Protein AF-A0A7W6NX65-F1 (afdb_monomer_lite)

Sequence (124 aa):
MLPHKFAVTGAIFICTLLFSGILFGHHIYLDDALGVHRTLREACTALWAVLIPLWFTFETQSYAPDASEPQALRSFIGNQKAGQLVTVGLGLVVAALLGFNPNSDSSKLGENGATSIINTSPAR

Organism: NCBI:txid1268553

Radius of gyration: 22.85 Å; chains: 1; bounding box: 43×69×51 Å

Foldseek 3Di:
DVVVVVLVVVVVVLLVVLVCQLVPFPPAACCVPPVDRDTSNVVSLVCLVPVLVVSLVCCCVPPQDDPVCVVSNVVVVVVSVVSVVVSVVVNVVSCVVVVVDVPPPVVVVVPVPPPPPPDDDDDD

Structure (mmCIF, N/CA/C/O backbone):
data_AF-A0A7W6NX65-F1
#
_entry.id   AF-A0A7W6NX65-F1
#
loop_
_atom_site.group_PDB
_atom_site.id
_atom_site.type_symbol
_atom_site.label_atom_id
_atom_site.label_alt_id
_atom_site.label_comp_id
_atom_site.label_asym_id
_atom_site.label_entity_id
_atom_site.label_seq_id
_atom_site.pdbx_PDB_ins_code
_atom_site.Cartn_x
_atom_site.Cartn_y
_atom_site.Cartn_z
_atom_site.occupancy
_atom_site.B_iso_or_equiv
_atom_site.auth_seq_id
_atom_site.auth_comp_id
_atom_site.auth_asym_id
_atom_site.auth_atom_id
_atom_site.pdbx_PDB_model_num
ATOM 1 N N . MET A 1 1 ? -17.234 -9.903 10.394 1.00 58.16 1 MET A N 1
ATOM 2 C CA . MET A 1 1 ? -15.770 -10.114 10.546 1.00 58.16 1 MET A CA 1
ATOM 3 C C . MET A 1 1 ? -15.106 -10.893 9.403 1.00 58.16 1 MET A C 1
ATOM 5 O O . MET A 1 1 ? -13.995 -10.529 9.044 1.00 58.16 1 MET A O 1
ATOM 9 N N . LEU A 1 2 ? -15.728 -11.926 8.813 1.00 59.69 2 LEU A N 1
ATOM 10 C CA . LEU A 1 2 ? -15.157 -12.674 7.673 1.00 59.69 2 LEU A CA 1
ATOM 11 C C . LEU A 1 2 ? -14.761 -11.813 6.441 1.00 59.69 2 LEU A C 1
ATOM 13 O O . LEU A 1 2 ? -13.646 -11.991 5.956 1.00 59.69 2 LEU A O 1
ATOM 17 N N . PRO A 1 3 ? -15.590 -10.859 5.954 1.00 77.12 3 PRO A N 1
ATOM 18 C CA . PRO A 1 3 ? -15.274 -10.117 4.726 1.00 77.12 3 PRO A CA 1
ATOM 19 C C . PRO A 1 3 ? -14.074 -9.175 4.880 1.00 77.12 3 PRO A C 1
ATOM 21 O O . PRO A 1 3 ? -13.285 -9.036 3.954 1.00 77.12 3 PRO A O 1
ATOM 24 N N . HIS A 1 4 ? -13.883 -8.595 6.068 1.00 79.50 4 HIS A N 1
ATOM 25 C CA . HIS A 1 4 ? -12.733 -7.738 6.354 1.00 79.50 4 HIS A CA 1
ATOM 26 C C . HIS A 1 4 ? -11.417 -8.530 6.320 1.00 79.50 4 HIS A C 1
ATOM 28 O O . HIS A 1 4 ? -10.447 -8.083 5.720 1.00 79.50 4 HIS A O 1
ATOM 34 N N . LYS A 1 5 ? -11.396 -9.751 6.878 1.00 78.75 5 LYS A N 1
ATOM 35 C CA . LYS A 1 5 ? -10.203 -10.613 6.840 1.00 78.75 5 LYS A CA 1
ATOM 36 C C . LYS A 1 5 ? -9.791 -10.952 5.407 1.00 78.75 5 LYS A C 1
ATOM 38 O O . LYS A 1 5 ? -8.620 -10.817 5.082 1.00 78.75 5 LYS A O 1
ATOM 43 N N . PHE A 1 6 ? -10.741 -11.328 4.547 1.00 85.62 6 PHE A N 1
ATOM 44 C CA . PHE A 1 6 ? -10.446 -11.596 3.134 1.00 85.62 6 PHE A CA 1
ATOM 45 C C . PHE A 1 6 ? -9.949 -10.355 2.394 1.00 85.62 6 PHE A C 1
ATOM 47 O O . PHE A 1 6 ? -9.001 -10.455 1.619 1.00 85.62 6 PHE A O 1
ATOM 54 N N . ALA A 1 7 ? -10.546 -9.191 2.661 1.00 84.00 7 ALA A N 1
ATOM 55 C CA . ALA A 1 7 ? -10.125 -7.936 2.053 1.00 84.00 7 ALA A CA 1
ATOM 56 C C . ALA A 1 7 ? -8.687 -7.567 2.467 1.00 84.00 7 ALA A C 1
ATOM 58 O O . ALA A 1 7 ? -7.863 -7.260 1.609 1.00 84.00 7 ALA A O 1
ATOM 59 N N . VAL A 1 8 ? -8.349 -7.706 3.755 1.00 84.12 8 VAL A N 1
ATOM 60 C CA . VAL A 1 8 ? -6.984 -7.498 4.269 1.00 84.12 8 VAL A CA 1
ATOM 61 C C . VAL A 1 8 ? -6.001 -8.505 3.665 1.00 84.12 8 VAL A C 1
ATOM 63 O O . VAL A 1 8 ? -4.928 -8.115 3.214 1.00 84.12 8 VAL A O 1
ATOM 66 N N . THR A 1 9 ? -6.353 -9.793 3.592 1.00 86.38 9 THR A N 1
ATOM 67 C CA . THR A 1 9 ? -5.494 -10.810 2.959 1.00 86.38 9 THR A CA 1
ATOM 68 C C . THR A 1 9 ? -5.251 -10.507 1.479 1.00 86.38 9 THR A C 1
ATOM 70 O O . THR A 1 9 ? -4.115 -10.608 1.016 1.00 86.38 9 THR A O 1
ATOM 73 N N . GLY A 1 10 ? -6.285 -10.087 0.747 1.00 87.06 10 GLY A N 1
ATOM 74 C CA . GLY A 1 10 ? -6.158 -9.655 -0.644 1.00 87.06 10 GLY A CA 1
ATOM 75 C C . GLY A 1 10 ? -5.249 -8.434 -0.793 1.00 87.06 10 GLY A C 1
ATOM 76 O O . GLY A 1 10 ? -4.366 -8.431 -1.649 1.00 87.06 10 GLY A O 1
ATOM 77 N N . ALA A 1 11 ? -5.397 -7.436 0.082 1.00 85.38 11 ALA A N 1
ATOM 78 C CA . ALA A 1 11 ? -4.543 -6.250 0.095 1.00 85.38 11 ALA A CA 1
ATOM 79 C C . ALA A 1 11 ? -3.069 -6.604 0.357 1.00 85.38 11 ALA A C 1
ATOM 81 O O . ALA A 1 11 ? -2.187 -6.105 -0.344 1.00 85.38 11 ALA A O 1
ATOM 82 N N . ILE A 1 12 ? -2.796 -7.514 1.299 1.00 86.50 12 ILE A N 1
ATOM 83 C CA . ILE A 1 12 ? -1.440 -8.016 1.574 1.00 86.50 12 ILE A CA 1
ATOM 84 C C . ILE A 1 12 ? -0.864 -8.714 0.336 1.00 86.50 12 ILE A C 1
ATOM 86 O O . ILE A 1 12 ? 0.265 -8.422 -0.054 1.00 86.50 12 ILE A O 1
ATOM 90 N N . PHE A 1 13 ? -1.641 -9.585 -0.313 1.00 90.44 13 PHE A N 1
ATOM 91 C CA . PHE A 1 13 ? -1.204 -10.301 -1.513 1.00 90.44 13 PHE A CA 1
ATOM 92 C C . PHE A 1 13 ? -0.861 -9.342 -2.667 1.00 90.44 13 PHE A C 1
ATOM 94 O O . PHE A 1 13 ? 0.211 -9.443 -3.271 1.00 90.44 13 PHE A O 1
ATOM 101 N N . ILE A 1 14 ? -1.716 -8.348 -2.924 1.00 89.69 14 ILE A N 1
ATOM 102 C CA . ILE A 1 14 ? -1.457 -7.307 -3.930 1.00 89.69 14 ILE A CA 1
ATOM 103 C C . ILE A 1 14 ? -0.199 -6.511 -3.565 1.00 89.69 14 ILE A C 1
ATOM 105 O O . ILE A 1 14 ? 0.652 -6.290 -4.426 1.00 89.69 14 ILE A O 1
ATOM 109 N N . CYS A 1 15 ? -0.027 -6.136 -2.293 1.00 86.50 15 CYS A N 1
ATOM 110 C CA . CYS A 1 15 ? 1.178 -5.444 -1.840 1.00 86.50 15 CYS A CA 1
ATOM 111 C C . CYS A 1 15 ? 2.441 -6.270 -2.101 1.00 86.50 15 CYS A C 1
ATOM 113 O O . CYS A 1 15 ? 3.414 -5.731 -2.619 1.00 86.50 15 CYS A O 1
ATOM 115 N N . THR A 1 16 ? 2.435 -7.574 -1.813 1.00 87.81 16 THR A N 1
ATOM 116 C CA . THR A 1 16 ? 3.597 -8.440 -2.077 1.00 87.81 16 THR A CA 1
ATOM 117 C C . THR A 1 16 ? 3.918 -8.578 -3.564 1.00 87.81 16 THR A C 1
ATOM 119 O O . THR A 1 16 ? 5.095 -8.601 -3.933 1.00 87.81 16 THR A O 1
ATOM 122 N N . LEU A 1 17 ? 2.900 -8.611 -4.431 1.00 90.19 17 LEU A N 1
ATOM 123 C CA . LEU A 1 17 ? 3.099 -8.615 -5.881 1.00 90.19 17 LEU A CA 1
ATOM 124 C C . LEU A 1 17 ? 3.713 -7.296 -6.359 1.00 90.19 17 LEU A C 1
ATOM 126 O O . LEU A 1 17 ? 4.693 -7.313 -7.103 1.00 90.19 17 LEU A O 1
ATOM 130 N N . LEU A 1 18 ? 3.194 -6.161 -5.879 1.00 88.56 18 LEU A N 1
ATOM 131 C CA . LEU A 1 18 ? 3.750 -4.842 -6.189 1.00 88.56 18 LEU A CA 1
ATOM 132 C C . LEU A 1 18 ? 5.202 -4.731 -5.718 1.00 88.56 18 LEU A C 1
ATOM 134 O O . LEU A 1 18 ? 6.056 -4.313 -6.494 1.00 88.56 18 LEU A O 1
ATOM 138 N N . PHE A 1 19 ? 5.513 -5.176 -4.497 1.00 86.19 19 PHE A N 1
ATOM 139 C CA . PHE A 1 19 ? 6.883 -5.182 -3.977 1.00 86.19 19 PHE A CA 1
ATOM 140 C C . PHE A 1 19 ? 7.826 -6.040 -4.813 1.00 86.19 19 PHE A C 1
ATOM 142 O O . PHE A 1 19 ? 8.944 -5.620 -5.106 1.00 86.19 19 PHE A O 1
ATOM 149 N N . SER A 1 20 ? 7.368 -7.211 -5.247 1.00 87.19 20 SER A N 1
ATOM 150 C CA . SER A 1 20 ? 8.149 -8.077 -6.130 1.00 87.19 20 SER A CA 1
ATOM 151 C C . SER A 1 20 ? 8.431 -7.388 -7.470 1.00 87.19 20 SER A C 1
ATOM 153 O O . SER A 1 20 ? 9.567 -7.402 -7.943 1.00 87.19 20 SER A O 1
ATOM 155 N N . GLY A 1 21 ? 7.433 -6.710 -8.049 1.00 86.00 21 GLY A N 1
ATOM 156 C CA . GLY A 1 21 ? 7.597 -5.905 -9.261 1.00 86.00 21 GLY A CA 1
ATOM 157 C C . GLY A 1 21 ? 8.551 -4.720 -9.080 1.00 86.00 21 GLY A C 1
ATOM 158 O O . GLY A 1 21 ? 9.372 -4.459 -9.955 1.00 86.00 21 GLY A O 1
ATOM 159 N N . ILE A 1 22 ? 8.525 -4.048 -7.925 1.00 86.25 22 ILE A N 1
ATOM 160 C CA . ILE A 1 22 ? 9.470 -2.970 -7.596 1.00 86.25 22 ILE A CA 1
ATOM 161 C C . ILE A 1 22 ? 10.900 -3.518 -7.508 1.00 86.25 22 ILE A C 1
ATOM 163 O O . ILE A 1 22 ? 11.811 -2.962 -8.120 1.00 86.25 22 ILE A O 1
ATOM 167 N N . LEU A 1 23 ? 11.118 -4.619 -6.787 1.00 85.44 23 LEU A N 1
ATOM 168 C CA . LEU A 1 23 ? 12.459 -5.168 -6.581 1.00 85.44 23 LEU A CA 1
ATOM 169 C C . LEU A 1 23 ? 13.043 -5.747 -7.876 1.00 85.44 23 LEU A C 1
ATOM 171 O O . LEU A 1 23 ? 14.148 -5.373 -8.274 1.00 85.44 23 LEU A O 1
ATOM 175 N N . PHE A 1 24 ? 12.289 -6.594 -8.578 1.00 86.75 24 PHE A N 1
ATOM 176 C CA . PHE A 1 24 ? 12.807 -7.375 -9.705 1.00 86.75 24 PHE A CA 1
ATOM 177 C C . PHE A 1 24 ? 12.478 -6.783 -11.086 1.00 86.75 24 PHE A C 1
ATOM 179 O O . PHE A 1 24 ? 13.202 -7.044 -12.043 1.00 86.75 24 PHE A O 1
ATOM 186 N N . GLY A 1 25 ? 11.472 -5.915 -11.215 1.00 83.31 25 GLY A N 1
ATOM 187 C CA . GLY A 1 25 ? 10.934 -5.436 -12.501 1.00 83.31 25 GLY A CA 1
ATOM 188 C C . GLY A 1 25 ? 11.740 -4.363 -13.244 1.00 83.31 25 GLY A C 1
ATOM 189 O O . GLY A 1 25 ? 11.182 -3.677 -14.093 1.00 83.31 25 GLY A O 1
ATOM 190 N N . HIS A 1 26 ? 13.026 -4.181 -12.940 1.00 81.88 26 HIS A N 1
ATOM 191 C CA . HIS A 1 26 ? 13.881 -3.164 -13.575 1.00 81.88 26 HIS A CA 1
ATOM 192 C C . HIS A 1 26 ? 14.323 -3.500 -15.002 1.00 81.88 26 HIS A C 1
ATOM 194 O O . HIS A 1 26 ? 14.644 -2.595 -15.763 1.00 81.88 26 HIS A O 1
ATOM 200 N N . HIS A 1 27 ? 14.322 -4.782 -15.366 1.00 81.62 27 HIS A N 1
ATOM 201 C CA . HIS A 1 27 ? 14.666 -5.246 -16.714 1.00 81.62 27 HIS A CA 1
ATOM 202 C C . HIS A 1 27 ? 13.441 -5.593 -17.567 1.00 81.62 27 HIS A C 1
ATOM 204 O O . HIS A 1 27 ? 13.588 -5.997 -18.716 1.00 81.62 27 HIS A O 1
ATOM 210 N N . ILE A 1 28 ? 12.234 -5.459 -17.010 1.00 83.19 28 ILE A N 1
ATOM 211 C CA . ILE A 1 28 ? 10.987 -5.776 -17.704 1.00 83.19 28 ILE A CA 1
ATOM 212 C C . ILE A 1 28 ? 10.381 -4.461 -18.176 1.00 83.19 28 ILE A C 1
ATOM 214 O O . ILE A 1 28 ? 9.898 -3.672 -17.363 1.00 83.19 28 ILE A O 1
ATOM 218 N N . TYR A 1 29 ? 10.417 -4.227 -19.482 1.00 82.06 29 TYR A N 1
ATOM 219 C CA . TYR A 1 29 ? 9.759 -3.086 -20.107 1.00 82.06 29 TYR A CA 1
ATOM 220 C C . TYR A 1 29 ? 8.304 -3.436 -20.405 1.00 82.06 29 TYR A C 1
ATOM 222 O O . TYR A 1 29 ? 8.001 -4.533 -20.866 1.00 82.06 29 TYR A O 1
ATOM 230 N N . LEU A 1 30 ? 7.397 -2.500 -20.132 1.00 79.75 30 LEU A N 1
ATOM 231 C CA . LEU A 1 30 ? 5.970 -2.646 -20.443 1.00 79.75 30 LEU A CA 1
ATOM 232 C C . LEU A 1 30 ? 5.631 -2.205 -21.872 1.00 79.75 30 LEU A C 1
ATOM 234 O O . LEU A 1 30 ? 4.460 -2.098 -22.231 1.00 79.75 30 LEU A O 1
ATOM 238 N N . ASP A 1 31 ? 6.656 -1.952 -22.676 1.00 76.56 31 ASP A N 1
ATOM 239 C CA . ASP A 1 31 ? 6.535 -1.342 -23.988 1.00 76.56 31 ASP A CA 1
ATOM 240 C C . ASP A 1 31 ? 5.790 -2.246 -24.973 1.00 76.56 31 ASP A C 1
ATOM 242 O O . ASP A 1 31 ? 4.788 -1.843 -25.558 1.00 76.56 31 ASP A O 1
ATOM 246 N N . ASP A 1 32 ? 6.177 -3.521 -25.029 1.00 65.19 32 ASP A N 1
ATOM 247 C CA . ASP A 1 32 ? 5.563 -4.511 -25.919 1.00 65.19 32 ASP A CA 1
ATOM 248 C C . ASP A 1 32 ? 4.109 -4.846 -25.544 1.00 65.19 32 ASP A C 1
ATOM 250 O O . ASP A 1 32 ? 3.329 -5.288 -26.386 1.00 65.19 32 ASP A O 1
ATOM 254 N N . ALA A 1 33 ? 3.727 -4.653 -24.277 1.00 70.81 33 ALA A N 1
ATOM 255 C CA . ALA A 1 33 ? 2.409 -5.036 -23.768 1.00 70.81 33 ALA A CA 1
ATOM 256 C C . ALA A 1 33 ? 1.410 -3.870 -23.718 1.00 70.81 33 ALA A C 1
ATOM 258 O O . ALA A 1 33 ? 0.210 -4.083 -23.885 1.00 70.81 33 ALA A O 1
ATOM 259 N N . L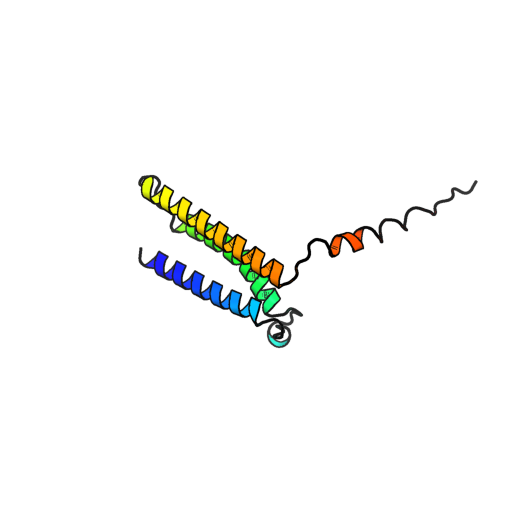EU A 1 34 ? 1.883 -2.653 -23.435 1.00 68.62 34 LEU A N 1
ATOM 260 C CA . LEU A 1 34 ? 1.036 -1.493 -23.138 1.00 68.62 34 LEU A CA 1
ATOM 261 C C . LEU A 1 34 ? 1.434 -0.233 -23.925 1.00 68.62 34 LEU A C 1
ATOM 263 O O . LEU A 1 34 ? 0.755 0.784 -23.796 1.00 68.62 34 LEU A O 1
ATOM 267 N N . GLY A 1 35 ? 2.509 -0.274 -24.723 1.00 71.38 35 GLY A N 1
ATOM 268 C CA . GLY A 1 35 ? 3.003 0.872 -25.498 1.00 71.38 35 GLY A CA 1
ATOM 269 C C . GLY A 1 35 ? 3.549 2.014 -24.636 1.00 71.38 35 GLY A C 1
ATOM 270 O O . GLY A 1 35 ? 3.601 3.162 -25.077 1.00 71.38 35 GLY A O 1
ATOM 271 N N . VAL A 1 36 ? 3.894 1.727 -23.378 1.00 71.44 36 VAL A N 1
ATOM 272 C CA . VAL A 1 36 ? 4.430 2.705 -22.432 1.00 71.44 36 VAL A CA 1
ATOM 273 C C . VAL A 1 36 ? 5.911 2.407 -22.221 1.00 71.44 36 VAL A C 1
ATOM 275 O O . VAL A 1 36 ? 6.253 1.370 -21.654 1.00 71.44 36 VAL A O 1
ATOM 278 N N . HIS A 1 37 ? 6.781 3.355 -22.590 1.00 77.12 37 HIS A N 1
ATOM 279 C CA . HIS A 1 37 ? 8.222 3.350 -22.289 1.00 77.12 37 HIS A CA 1
ATOM 280 C C . HIS A 1 37 ? 8.488 3.532 -20.781 1.00 77.12 37 HIS A C 1
ATOM 282 O O . HIS A 1 37 ? 9.027 4.544 -20.328 1.00 77.12 37 HIS A O 1
ATOM 288 N N . ARG A 1 38 ? 8.057 2.563 -19.975 1.00 77.88 38 ARG A N 1
ATOM 289 C CA . ARG A 1 38 ? 8.298 2.479 -18.534 1.00 77.88 38 ARG A CA 1
ATOM 290 C C . ARG A 1 38 ? 8.595 1.039 -18.149 1.00 77.88 38 ARG A C 1
ATOM 292 O O . ARG A 1 38 ? 8.100 0.085 -18.753 1.00 77.88 38 ARG A O 1
ATOM 299 N N . THR A 1 39 ? 9.410 0.888 -17.120 1.00 85.94 39 THR A N 1
ATOM 300 C CA . THR A 1 39 ? 9.707 -0.415 -16.525 1.00 85.94 39 THR A CA 1
ATOM 301 C C . THR A 1 39 ? 8.549 -0.880 -15.642 1.00 85.94 39 THR A C 1
ATOM 303 O O . THR A 1 39 ? 7.820 -0.070 -15.058 1.00 85.94 39 THR A O 1
ATOM 306 N N . LEU A 1 40 ? 8.400 -2.195 -15.481 1.00 85.81 40 LEU A N 1
ATOM 307 C CA . LEU A 1 40 ? 7.457 -2.785 -14.530 1.00 85.81 40 LEU A CA 1
ATOM 308 C C . LEU A 1 40 ? 7.697 -2.240 -13.113 1.00 85.81 40 LEU A C 1
ATOM 310 O O . LEU A 1 40 ? 6.742 -1.974 -12.388 1.00 85.81 40 LEU A O 1
ATOM 314 N N . ARG 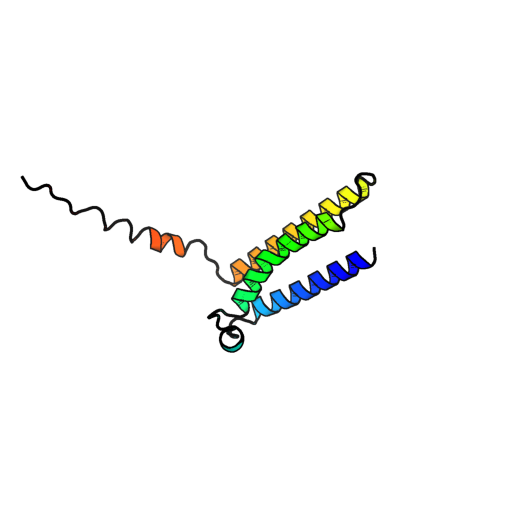A 1 41 ? 8.962 -1.991 -12.747 1.00 86.62 41 ARG A N 1
ATOM 315 C CA . ARG A 1 41 ? 9.333 -1.332 -11.487 1.00 86.62 41 ARG A CA 1
ATOM 316 C C . ARG A 1 41 ? 8.659 0.031 -11.324 1.00 86.62 41 ARG A C 1
ATOM 318 O O . ARG A 1 41 ? 8.082 0.290 -10.268 1.00 86.62 41 ARG A O 1
ATOM 325 N N . GLU A 1 42 ? 8.741 0.907 -12.323 1.00 83.12 42 GLU A N 1
ATOM 326 C CA . GLU A 1 42 ? 8.144 2.250 -12.253 1.00 83.12 42 GLU A CA 1
ATOM 327 C C . GLU A 1 42 ? 6.620 2.173 -12.135 1.00 83.12 42 GLU A C 1
ATOM 329 O O . GLU A 1 42 ? 6.036 2.853 -11.290 1.00 83.12 42 GLU A O 1
ATOM 334 N N . ALA A 1 43 ? 5.983 1.293 -12.913 1.00 87.19 43 ALA A N 1
ATOM 335 C CA . ALA A 1 43 ? 4.540 1.080 -12.847 1.00 87.19 43 ALA A CA 1
ATOM 336 C C . ALA A 1 43 ? 4.099 0.547 -11.474 1.00 87.19 43 ALA A C 1
ATOM 338 O O . ALA A 1 43 ? 3.166 1.081 -10.876 1.00 87.19 43 ALA A O 1
ATOM 339 N N . CYS A 1 44 ? 4.794 -0.459 -10.931 1.00 89.25 44 CYS A N 1
ATOM 340 C CA . CYS A 1 44 ? 4.497 -1.000 -9.605 1.00 89.25 44 CYS A CA 1
ATOM 341 C C . CYS A 1 44 ? 4.747 0.023 -8.490 1.00 89.25 44 CYS A C 1
ATOM 343 O O . CYS A 1 44 ? 3.958 0.086 -7.551 1.00 89.25 44 CYS A O 1
ATOM 345 N N . THR A 1 45 ? 5.789 0.853 -8.604 1.00 85.69 45 THR A N 1
ATOM 346 C CA . THR A 1 45 ? 6.069 1.932 -7.640 1.00 85.69 45 THR A CA 1
ATOM 347 C C . THR A 1 45 ? 4.954 2.977 -7.651 1.00 85.69 45 THR A C 1
ATOM 349 O O . THR A 1 45 ? 4.452 3.357 -6.594 1.00 85.69 45 THR A O 1
ATOM 352 N N . ALA A 1 46 ? 4.517 3.404 -8.840 1.00 85.94 46 ALA A N 1
ATOM 353 C CA . ALA A 1 46 ? 3.427 4.364 -8.993 1.00 85.94 46 ALA A CA 1
ATOM 354 C C . ALA A 1 46 ? 2.094 3.804 -8.472 1.00 85.94 46 ALA A C 1
ATOM 356 O O . ALA A 1 46 ? 1.395 4.472 -7.711 1.00 85.94 46 ALA A O 1
ATOM 357 N N . LEU A 1 47 ? 1.766 2.555 -8.822 1.00 89.62 47 LEU A N 1
ATOM 358 C CA . LEU A 1 47 ? 0.571 1.878 -8.319 1.00 89.62 47 LEU A CA 1
ATOM 359 C C . LEU A 1 47 ? 0.605 1.740 -6.800 1.00 89.62 47 LEU A C 1
ATOM 361 O O . LEU A 1 47 ? -0.396 2.012 -6.146 1.00 89.62 47 LEU A O 1
ATOM 365 N N . TRP A 1 48 ? 1.748 1.369 -6.225 1.00 88.06 48 TRP A N 1
ATOM 366 C CA . TRP A 1 48 ? 1.904 1.271 -4.778 1.00 88.06 48 TRP A CA 1
ATOM 367 C C . TRP A 1 48 ? 1.669 2.619 -4.083 1.00 88.06 48 TRP A C 1
ATOM 369 O O . TRP A 1 48 ? 0.915 2.682 -3.112 1.00 88.06 48 TRP A O 1
ATOM 379 N N . ALA A 1 49 ? 2.221 3.710 -4.624 1.00 84.56 49 ALA A N 1
ATOM 380 C CA . ALA A 1 49 ? 2.051 5.054 -4.070 1.00 84.56 49 ALA A CA 1
ATOM 381 C C . ALA A 1 49 ? 0.586 5.537 -4.060 1.00 84.56 49 ALA A C 1
ATOM 383 O O . ALA A 1 49 ? 0.214 6.330 -3.197 1.00 84.56 49 ALA A O 1
ATOM 384 N N . VAL A 1 50 ? -0.251 5.052 -4.984 1.00 88.12 50 VAL A N 1
ATOM 385 C CA . VAL A 1 50 ? -1.678 5.413 -5.072 1.00 88.12 50 VAL A CA 1
ATOM 386 C C . VAL A 1 50 ? -2.567 4.443 -4.290 1.00 88.12 50 VAL A C 1
ATOM 388 O O . VA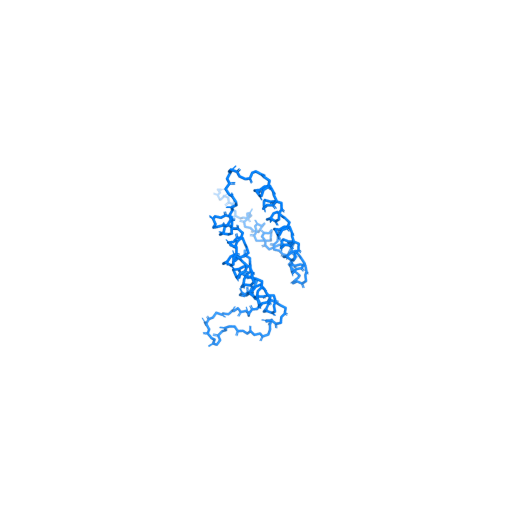L A 1 50 ? -3.463 4.868 -3.559 1.00 88.12 50 VAL A O 1
ATOM 391 N N . LEU A 1 51 ? -2.333 3.136 -4.426 1.00 88.44 51 LEU A N 1
ATOM 392 C CA . LEU A 1 51 ? -3.199 2.100 -3.862 1.00 88.44 51 LEU A CA 1
ATOM 393 C C . LEU A 1 51 ? -3.110 2.026 -2.338 1.00 88.44 51 LEU A C 1
ATOM 395 O O . LEU A 1 51 ? -4.118 1.744 -1.694 1.00 88.44 51 LEU A O 1
ATOM 399 N N . ILE A 1 52 ? -1.945 2.305 -1.751 1.00 87.81 52 ILE A N 1
ATOM 400 C CA . ILE A 1 52 ? -1.773 2.274 -0.296 1.00 87.81 52 ILE A CA 1
ATOM 401 C C . ILE A 1 52 ? -2.651 3.330 0.408 1.00 87.81 52 ILE A C 1
ATOM 403 O O . ILE A 1 52 ? -3.453 2.944 1.263 1.00 87.81 52 ILE A O 1
ATOM 407 N N . PRO A 1 53 ? -2.581 4.639 0.078 1.00 85.81 53 PRO A N 1
ATOM 408 C CA . PRO A 1 53 ? -3.477 5.633 0.677 1.00 85.81 53 PRO A CA 1
ATOM 409 C C . PRO A 1 53 ? -4.959 5.348 0.407 1.00 85.81 53 PRO A C 1
ATOM 411 O O . PRO A 1 53 ? -5.806 5.537 1.288 1.00 85.81 53 PRO A O 1
ATOM 414 N N . LEU A 1 54 ? -5.274 4.866 -0.802 1.00 88.69 54 LEU A N 1
ATOM 415 C CA . LEU A 1 54 ? -6.637 4.505 -1.188 1.00 88.69 54 LEU A CA 1
ATOM 416 C C . LEU A 1 54 ? -7.185 3.381 -0.299 1.00 88.69 54 LEU A C 1
ATOM 418 O O . LEU A 1 54 ? -8.317 3.474 0.173 1.00 88.69 54 LEU A O 1
ATOM 422 N N . TRP A 1 55 ? -6.374 2.356 -0.021 1.00 89.88 55 TRP A N 1
ATOM 423 C CA . TRP A 1 55 ? -6.750 1.243 0.847 1.00 89.88 55 TRP A CA 1
ATOM 424 C C . TRP A 1 55 ? -7.104 1.714 2.260 1.00 89.88 55 TRP A C 1
ATOM 426 O O . TRP A 1 55 ? -8.178 1.378 2.753 1.00 89.88 55 TRP A O 1
ATOM 436 N N . PHE A 1 56 ? -6.266 2.545 2.890 1.00 88.19 56 PHE A N 1
ATOM 437 C CA . PHE A 1 56 ? -6.557 3.066 4.233 1.00 88.19 56 PHE A CA 1
ATOM 438 C C . PHE A 1 56 ? -7.843 3.901 4.275 1.00 88.19 56 PHE A C 1
ATOM 440 O O . PHE A 1 56 ? -8.610 3.816 5.241 1.00 88.19 56 PHE A O 1
ATOM 447 N N . THR A 1 57 ? -8.100 4.672 3.215 1.00 88.44 57 THR A N 1
ATOM 448 C CA . THR A 1 57 ? -9.331 5.461 3.067 1.00 88.44 57 THR A CA 1
ATOM 449 C C . THR A 1 57 ? -10.553 4.549 2.961 1.00 88.44 57 THR A C 1
ATOM 451 O O . THR A 1 57 ? -11.512 4.705 3.717 1.00 88.44 57 THR A O 1
ATOM 454 N N . PHE A 1 58 ? -10.496 3.556 2.070 1.00 89.19 58 PHE A N 1
ATOM 455 C CA . PHE A 1 58 ? -11.565 2.579 1.875 1.00 89.19 58 PHE A CA 1
ATOM 456 C C . PHE A 1 58 ? -11.841 1.762 3.142 1.00 89.19 58 PHE A C 1
ATOM 458 O O . PHE A 1 58 ? -12.998 1.558 3.514 1.00 89.19 58 PHE A O 1
ATOM 465 N N . GLU A 1 59 ? -10.784 1.323 3.826 1.00 87.88 59 GLU A N 1
ATOM 466 C CA . GLU A 1 59 ? -10.884 0.541 5.053 1.00 87.88 59 GLU A CA 1
ATOM 467 C C . GLU A 1 59 ? -11.577 1.335 6.166 1.00 87.88 59 GLU A C 1
ATOM 469 O O . GLU A 1 59 ? -12.459 0.803 6.839 1.00 87.88 59 GLU A O 1
ATOM 474 N N . THR A 1 60 ? -11.247 2.622 6.305 1.00 87.69 60 THR A N 1
ATOM 475 C CA . THR A 1 60 ? -11.902 3.514 7.272 1.00 87.69 60 THR A CA 1
ATOM 476 C C . THR A 1 60 ? -13.386 3.686 6.959 1.00 87.69 60 THR A C 1
ATOM 478 O O . THR A 1 60 ? -14.212 3.635 7.860 1.00 87.69 60 THR A O 1
ATOM 481 N N . GLN A 1 61 ? -13.752 3.862 5.689 1.00 87.44 61 GLN A N 1
ATOM 482 C CA . GLN A 1 61 ? -15.155 4.062 5.311 1.00 87.44 61 GLN A CA 1
ATOM 483 C C . GLN A 1 61 ? -16.000 2.791 5.436 1.00 87.44 61 GLN A C 1
ATOM 485 O O . GLN A 1 61 ? -17.180 2.871 5.765 1.00 87.44 61 GLN A O 1
ATOM 490 N N . SER A 1 62 ? -15.408 1.626 5.167 1.00 87.25 62 SER A N 1
ATOM 491 C CA . SER A 1 62 ? -16.157 0.370 5.037 1.00 87.25 62 SER A CA 1
ATOM 492 C C . SER A 1 62 ? -16.149 -0.487 6.301 1.00 87.25 62 SER A C 1
ATOM 494 O O . SER A 1 62 ? -17.041 -1.314 6.482 1.00 87.25 62 SER A O 1
ATOM 496 N N . TYR A 1 63 ? -15.128 -0.339 7.151 1.00 86.44 63 TYR A N 1
ATOM 497 C CA . TYR A 1 63 ? -14.893 -1.239 8.283 1.00 86.44 63 TYR A CA 1
ATOM 498 C C . TYR A 1 63 ? -14.643 -0.525 9.615 1.00 86.44 63 TYR A C 1
ATOM 500 O O . TYR A 1 63 ? -14.353 -1.208 10.600 1.00 86.44 63 TYR A O 1
ATOM 508 N N . ALA A 1 64 ? -14.755 0.808 9.681 1.00 86.38 64 ALA A N 1
ATOM 509 C CA . ALA A 1 64 ? -14.655 1.508 10.958 1.00 86.38 64 ALA A CA 1
ATOM 510 C C . ALA A 1 64 ? -15.739 1.013 11.940 1.00 86.38 64 ALA A C 1
ATOM 512 O O . ALA A 1 64 ? -16.906 0.895 11.554 1.00 86.38 64 ALA A O 1
ATOM 513 N N . PRO A 1 65 ? -15.374 0.726 13.204 1.00 85.00 65 PRO A N 1
ATOM 514 C CA . PRO A 1 65 ? -16.340 0.422 14.253 1.00 85.00 65 PRO A CA 1
ATOM 515 C C . PRO A 1 65 ? -17.299 1.591 14.493 1.00 85.00 65 PRO A C 1
ATOM 517 O O . PRO A 1 65 ? -16.915 2.752 14.340 1.00 85.00 65 PRO A O 1
ATOM 520 N N . ASP A 1 66 ? -18.523 1.282 14.917 1.00 85.69 66 ASP A N 1
ATOM 521 C CA . ASP A 1 66 ? -19.527 2.298 15.237 1.00 85.69 66 ASP A CA 1
ATOM 522 C C . ASP A 1 66 ? -19.094 3.154 16.446 1.00 85.69 66 ASP A C 1
ATOM 524 O O . ASP A 1 66 ? -18.371 2.707 17.344 1.00 85.69 66 ASP A O 1
ATOM 528 N N . ALA A 1 67 ? -19.562 4.401 16.493 1.00 81.25 67 ALA A N 1
ATOM 529 C CA . ALA A 1 67 ? -19.287 5.347 17.570 1.00 81.25 67 ALA A CA 1
ATOM 530 C C . ALA A 1 67 ? -19.857 4.888 18.926 1.00 81.25 67 ALA A C 1
ATOM 532 O O . ALA A 1 67 ? -19.403 5.355 19.974 1.00 81.25 67 ALA A O 1
ATOM 533 N N . SER A 1 68 ? -20.806 3.947 18.920 1.00 86.38 68 SER A N 1
ATOM 534 C CA . SER A 1 68 ? -21.320 3.277 20.118 1.00 86.38 68 SER A CA 1
ATOM 535 C C . SER A 1 68 ? -20.285 2.385 20.816 1.00 86.38 68 SER A C 1
ATOM 537 O O . SER A 1 68 ? -20.465 2.057 21.988 1.00 86.38 68 SER A O 1
ATOM 539 N N . GLU A 1 69 ? -19.184 2.018 20.146 1.00 86.19 69 GLU A N 1
ATOM 540 C CA . GLU A 1 69 ? -18.119 1.162 20.683 1.00 86.19 69 GLU A CA 1
ATOM 541 C C . GLU A 1 69 ? -16.766 1.903 20.774 1.00 86.19 69 GLU A C 1
ATOM 543 O O . GLU A 1 69 ? -15.815 1.628 20.032 1.00 86.19 69 GLU A O 1
ATOM 548 N N . PRO A 1 70 ? -16.601 2.830 21.737 1.00 85.31 70 PRO A N 1
ATOM 549 C CA . PRO A 1 70 ? -15.447 3.733 21.791 1.00 85.31 70 PRO A CA 1
ATOM 550 C C . PRO A 1 70 ? -14.111 3.035 22.085 1.00 85.31 70 PRO A C 1
ATOM 552 O O . PRO A 1 70 ? -13.043 3.619 21.885 1.00 85.31 70 PRO A O 1
ATOM 555 N N . GLN A 1 71 ? -14.125 1.810 22.615 1.00 89.12 71 GLN A N 1
ATOM 556 C CA . GLN A 1 71 ? -12.904 1.015 22.784 1.00 89.12 71 GLN A CA 1
ATOM 557 C C . GLN A 1 71 ? -12.459 0.396 21.454 1.00 89.12 71 GLN A C 1
ATOM 559 O O . GLN A 1 71 ? -11.301 0.568 21.074 1.00 89.12 71 GLN A O 1
ATOM 564 N N . ALA A 1 72 ? -13.379 -0.226 20.709 1.00 84.81 72 ALA A N 1
ATOM 565 C CA . ALA A 1 72 ? -13.094 -0.811 19.401 1.00 84.81 72 ALA A CA 1
ATOM 566 C C . ALA A 1 72 ? -12.630 0.254 18.396 1.00 84.81 72 ALA A C 1
ATOM 568 O O . ALA A 1 72 ? -11.635 0.052 17.698 1.00 84.81 72 ALA A O 1
ATOM 569 N N . LEU A 1 73 ? -13.277 1.424 18.390 1.00 86.56 73 LEU A N 1
ATOM 570 C CA . LEU A 1 73 ? -12.897 2.547 17.533 1.00 86.56 73 LEU A CA 1
ATOM 571 C C . LEU A 1 73 ? -11.481 3.067 17.838 1.00 86.56 73 LEU A C 1
ATOM 573 O O . LEU A 1 73 ? -10.700 3.326 16.922 1.00 86.56 73 LEU A O 1
ATOM 577 N N . ARG A 1 74 ? -11.105 3.176 19.122 1.00 89.00 74 ARG A N 1
ATOM 578 C CA . ARG A 1 74 ? -9.745 3.587 19.517 1.00 89.00 74 ARG A CA 1
ATOM 579 C C . ARG A 1 74 ? -8.689 2.584 19.064 1.00 89.00 74 ARG A C 1
ATOM 581 O O . ARG A 1 74 ? -7.660 2.999 18.531 1.00 89.00 74 ARG A O 1
ATOM 588 N N . SER A 1 75 ? -8.948 1.289 19.232 1.00 88.56 75 SER A N 1
ATOM 589 C CA . SER A 1 75 ? -8.056 0.234 18.742 1.00 88.56 75 SER A CA 1
ATOM 590 C C . SER A 1 75 ? -7.937 0.249 17.216 1.00 88.56 75 SER A C 1
ATOM 592 O O . SER A 1 75 ? -6.829 0.134 16.697 1.00 88.56 75 SER A O 1
ATOM 594 N N . PHE A 1 76 ? -9.041 0.462 16.495 1.00 88.81 76 PHE A N 1
ATOM 595 C CA . PHE A 1 76 ? -9.043 0.579 15.035 1.00 88.81 76 PHE A CA 1
ATOM 596 C C . PHE A 1 76 ? -8.180 1.751 14.550 1.00 88.81 76 PHE A C 1
ATOM 598 O O . PHE A 1 76 ? -7.288 1.557 13.727 1.00 88.81 76 PHE A O 1
ATOM 605 N N . ILE A 1 77 ? -8.368 2.947 15.120 1.00 88.50 77 ILE A N 1
ATOM 606 C CA . ILE A 1 77 ? -7.565 4.135 14.784 1.00 88.50 77 ILE A CA 1
ATOM 607 C C . ILE A 1 77 ? -6.082 3.907 15.109 1.00 88.50 77 ILE A C 1
ATOM 609 O O . ILE A 1 77 ? -5.211 4.302 14.332 1.00 88.50 77 ILE A O 1
ATOM 613 N N . GLY A 1 78 ? -5.780 3.269 16.244 1.00 89.19 78 GLY A N 1
ATOM 614 C CA . GLY A 1 78 ? -4.409 2.917 16.620 1.00 89.19 78 GLY A CA 1
ATOM 615 C C . GLY A 1 78 ? -3.741 2.003 15.590 1.00 89.19 78 GLY A C 1
ATOM 616 O O . GLY A 1 78 ? -2.633 2.292 15.136 1.00 89.19 78 GLY A O 1
ATOM 617 N N . ASN A 1 79 ? -4.445 0.955 15.161 1.00 87.81 79 ASN A N 1
ATOM 618 C CA . ASN A 1 79 ? -3.951 0.004 14.164 1.00 87.81 79 ASN A CA 1
ATOM 619 C C . ASN A 1 79 ? -3.789 0.644 12.777 1.00 87.81 79 ASN A C 1
ATOM 621 O O . ASN A 1 79 ? -2.783 0.405 12.112 1.00 87.81 79 ASN A O 1
ATOM 625 N N . GLN A 1 80 ? -4.721 1.509 12.370 1.00 88.00 80 GLN A N 1
ATOM 626 C CA . GLN A 1 80 ? -4.622 2.291 11.134 1.00 88.00 80 GLN A CA 1
ATOM 627 C C . GLN A 1 80 ? -3.371 3.176 11.118 1.00 88.00 80 GLN A C 1
ATOM 629 O O . GLN A 1 80 ? -2.593 3.131 10.165 1.00 88.00 80 GLN A O 1
ATOM 634 N N . LYS A 1 81 ? -3.116 3.925 12.200 1.00 88.31 81 LYS A N 1
ATOM 635 C CA . LYS A 1 81 ? -1.910 4.762 12.318 1.00 88.31 81 LYS A CA 1
ATOM 636 C C . LYS A 1 81 ? -0.629 3.934 12.274 1.00 88.31 81 LYS A C 1
ATOM 638 O O . LYS A 1 81 ? 0.323 4.320 11.600 1.00 88.31 81 LYS A O 1
ATOM 643 N N . ALA A 1 82 ? -0.600 2.795 12.966 1.00 89.12 82 ALA A N 1
ATOM 644 C CA . ALA A 1 82 ? 0.545 1.891 12.928 1.00 89.12 82 ALA A CA 1
ATOM 645 C C . ALA A 1 82 ? 0.800 1.364 11.504 1.00 89.12 82 ALA A C 1
ATOM 647 O O . ALA A 1 82 ? 1.932 1.419 11.026 1.00 89.12 82 ALA A O 1
ATOM 648 N N . GLY A 1 83 ? -0.250 0.933 10.797 1.00 86.06 83 GLY A N 1
ATOM 649 C CA . GLY A 1 83 ? -0.156 0.481 9.407 1.00 86.06 83 GLY A CA 1
ATOM 650 C C . GLY A 1 83 ? 0.362 1.568 8.461 1.00 86.06 83 GLY A C 1
ATOM 651 O O . GLY A 1 83 ? 1.239 1.305 7.636 1.00 86.06 83 GLY A O 1
ATOM 652 N N . GLN A 1 84 ? -0.119 2.804 8.614 1.00 86.88 84 GLN A N 1
ATOM 653 C CA . GLN A 1 84 ? 0.361 3.951 7.838 1.00 86.88 84 GLN A CA 1
ATOM 654 C C . GLN A 1 84 ? 1.852 4.209 8.076 1.00 86.88 84 GLN A C 1
ATOM 656 O O . GLN A 1 84 ? 2.607 4.334 7.114 1.00 86.88 84 GLN A O 1
ATOM 661 N N . LEU A 1 85 ? 2.298 4.222 9.338 1.00 87.94 85 LEU A N 1
ATOM 662 C CA . LEU A 1 85 ? 3.709 4.426 9.685 1.00 87.94 85 LEU A CA 1
ATOM 663 C C . LEU A 1 85 ? 4.614 3.337 9.102 1.00 87.94 85 LEU A C 1
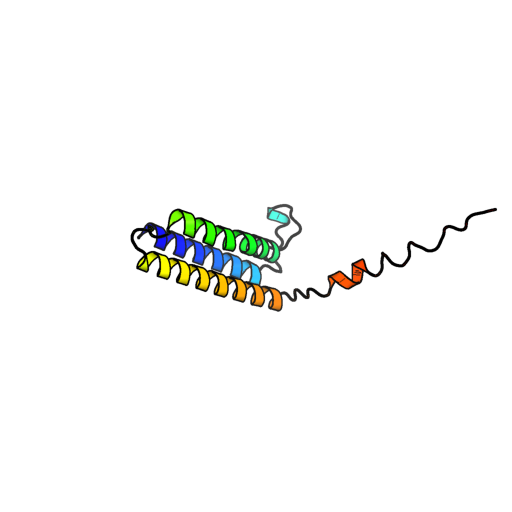ATOM 665 O O . LEU A 1 85 ? 5.654 3.655 8.527 1.00 87.94 85 LEU A O 1
ATOM 669 N N . VAL A 1 86 ? 4.206 2.068 9.203 1.00 87.69 86 VAL A N 1
ATOM 670 C CA . VAL A 1 86 ? 4.949 0.942 8.616 1.00 87.69 86 VAL A CA 1
ATOM 671 C C . VAL A 1 86 ? 5.071 1.111 7.106 1.00 87.69 86 VAL A C 1
ATOM 673 O O . VAL A 1 86 ? 6.153 0.942 6.546 1.00 87.69 86 VAL A O 1
ATOM 676 N N . THR A 1 87 ? 3.981 1.491 6.443 1.00 84.81 87 THR A N 1
ATOM 677 C CA . THR A 1 87 ? 3.968 1.591 4.983 1.00 84.81 87 THR A CA 1
ATOM 678 C C . THR A 1 87 ? 4.778 2.788 4.485 1.00 84.81 87 THR A C 1
ATOM 680 O O . THR A 1 87 ? 5.533 2.653 3.525 1.00 84.81 87 THR A O 1
ATOM 683 N N . VAL A 1 88 ? 4.713 3.932 5.174 1.00 85.06 88 VAL A N 1
ATOM 684 C CA . VAL A 1 88 ? 5.580 5.093 4.904 1.00 85.06 88 VAL A CA 1
ATOM 685 C C . VAL A 1 88 ? 7.050 4.738 5.117 1.00 85.06 88 VAL A C 1
ATOM 687 O O . VAL A 1 88 ? 7.879 5.046 4.263 1.00 85.06 88 VAL A O 1
ATOM 690 N N . GLY A 1 89 ? 7.378 4.051 6.215 1.00 85.81 89 GLY A N 1
ATOM 691 C CA . GLY A 1 89 ? 8.739 3.587 6.486 1.00 85.81 89 GLY A CA 1
ATOM 692 C C . GLY A 1 89 ? 9.266 2.676 5.379 1.00 85.81 89 GLY A C 1
ATOM 693 O O . GLY A 1 89 ? 10.386 2.851 4.905 1.00 85.81 89 GLY A O 1
ATOM 694 N N . LEU A 1 90 ? 8.434 1.756 4.896 1.00 82.62 90 LEU A N 1
ATOM 695 C CA . LEU A 1 90 ? 8.787 0.876 3.789 1.00 82.62 90 LEU A CA 1
ATOM 696 C C . LEU A 1 90 ? 8.971 1.649 2.472 1.00 82.62 90 LEU A C 1
ATOM 698 O O . LEU A 1 90 ? 9.914 1.379 1.732 1.00 82.62 90 LEU A O 1
ATOM 702 N N . GLY A 1 91 ? 8.136 2.659 2.215 1.00 82.44 91 GLY A N 1
ATOM 703 C CA . GLY A 1 91 ? 8.300 3.578 1.086 1.00 82.44 91 GLY A CA 1
ATOM 704 C C . GLY A 1 91 ? 9.614 4.356 1.135 1.00 82.44 91 GLY A C 1
ATOM 705 O O . GLY A 1 91 ? 10.286 4.477 0.115 1.00 82.44 91 GLY A O 1
ATOM 706 N N . LEU A 1 92 ? 10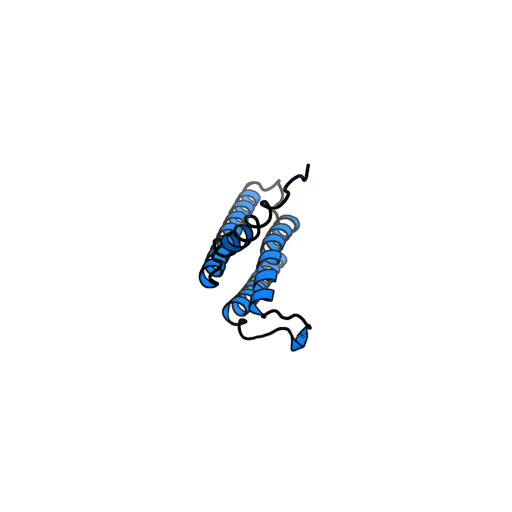.026 4.819 2.318 1.00 83.00 92 LEU A N 1
ATOM 707 C CA . LEU A 1 92 ? 11.324 5.474 2.520 1.00 83.00 92 LEU A CA 1
ATOM 708 C C . LEU A 1 92 ? 12.493 4.527 2.237 1.00 83.00 92 LEU A C 1
ATOM 710 O O . LEU A 1 92 ? 13.452 4.926 1.581 1.00 83.00 92 LEU A O 1
ATOM 714 N N . VAL A 1 93 ? 12.406 3.269 2.680 1.00 83.50 93 VAL A N 1
ATOM 715 C CA . VAL A 1 93 ? 13.422 2.248 2.378 1.00 83.50 93 VAL A CA 1
ATOM 716 C C . VAL A 1 93 ? 13.509 2.004 0.874 1.00 83.50 93 VAL A C 1
ATOM 718 O O . VAL A 1 93 ? 14.605 2.007 0.319 1.00 83.50 93 VAL A O 1
ATOM 721 N N . VAL A 1 94 ? 12.368 1.849 0.195 1.00 78.69 94 VAL A N 1
ATOM 722 C CA . VAL A 1 94 ? 12.326 1.706 -1.267 1.00 78.69 94 VAL A CA 1
ATOM 723 C C . VAL A 1 94 ? 12.931 2.932 -1.947 1.00 78.69 94 VAL A C 1
ATOM 725 O O . VAL A 1 94 ? 13.767 2.777 -2.831 1.00 78.69 94 VAL A O 1
ATOM 728 N N . ALA A 1 95 ? 12.578 4.143 -1.515 1.00 76.38 95 ALA A N 1
ATOM 729 C CA . ALA A 1 95 ? 13.112 5.372 -2.091 1.00 76.38 95 ALA A CA 1
ATOM 730 C C . ALA A 1 95 ? 14.639 5.476 -1.934 1.00 76.38 95 ALA A C 1
ATOM 732 O O . ALA A 1 95 ? 15.336 5.813 -2.893 1.00 76.38 95 ALA A O 1
ATOM 733 N N . ALA A 1 96 ? 15.161 5.120 -0.755 1.00 79.81 96 ALA A N 1
ATOM 734 C CA . ALA A 1 96 ? 16.594 5.082 -0.481 1.00 79.81 96 ALA A CA 1
ATOM 735 C C . ALA A 1 96 ? 17.320 4.032 -1.340 1.00 79.81 96 ALA A C 1
ATOM 737 O O . ALA A 1 96 ? 18.360 4.332 -1.922 1.00 79.81 96 ALA A O 1
ATOM 738 N N . LEU A 1 97 ? 16.759 2.823 -1.472 1.00 74.88 97 LEU A N 1
ATOM 739 C CA . LEU A 1 97 ? 17.324 1.745 -2.297 1.00 74.88 97 LEU A CA 1
ATOM 740 C C . LEU A 1 97 ? 17.315 2.073 -3.792 1.00 74.88 97 LEU A C 1
ATOM 742 O O . LEU A 1 97 ? 18.217 1.666 -4.520 1.00 74.88 97 LEU A O 1
ATOM 746 N N . LEU A 1 98 ? 16.301 2.803 -4.253 1.00 71.88 98 LEU A N 1
ATOM 747 C CA . LEU A 1 98 ? 16.197 3.255 -5.637 1.00 71.88 98 LEU A CA 1
ATOM 748 C C . LEU A 1 98 ? 17.060 4.490 -5.927 1.00 71.88 98 LEU A C 1
ATOM 750 O O . LEU A 1 98 ? 17.127 4.919 -7.076 1.00 71.88 98 LEU A O 1
ATOM 754 N N . GLY A 1 99 ? 17.732 5.048 -4.916 1.00 68.25 99 GLY A N 1
ATOM 755 C CA . GLY A 1 99 ? 18.610 6.197 -5.089 1.00 68.25 99 GLY A CA 1
ATOM 756 C C . GLY A 1 99 ? 17.860 7.472 -5.465 1.00 68.25 99 GLY A C 1
ATOM 757 O O . GLY A 1 99 ? 18.435 8.317 -6.150 1.00 68.25 99 GLY A O 1
ATOM 758 N N . PHE A 1 100 ? 16.601 7.634 -5.030 1.00 61.69 100 PHE A N 1
ATOM 759 C CA . PHE A 1 100 ? 15.917 8.924 -5.118 1.00 61.69 100 PHE A CA 1
ATOM 760 C C . PHE A 1 100 ? 16.690 9.934 -4.269 1.00 61.69 100 PHE A C 1
ATOM 762 O O . PHE A 1 100 ? 16.499 10.040 -3.059 1.00 61.69 100 PHE A O 1
ATOM 769 N N . ASN A 1 101 ? 17.611 10.649 -4.907 1.00 49.22 101 ASN A N 1
ATOM 770 C CA . ASN A 1 101 ? 18.340 11.744 -4.307 1.00 49.22 101 ASN A CA 1
ATOM 771 C C . ASN A 1 101 ? 17.552 13.027 -4.604 1.00 49.22 101 ASN A C 1
ATOM 773 O O . ASN A 1 101 ? 17.627 13.525 -5.727 1.00 49.22 101 ASN A O 1
ATOM 777 N N . PRO A 1 102 ? 16.797 13.590 -3.643 1.00 51.66 102 PRO A N 1
ATOM 778 C CA . PRO A 1 102 ? 16.026 14.814 -3.871 1.00 51.66 102 PRO A CA 1
ATOM 779 C C . PRO A 1 102 ? 16.895 16.028 -4.259 1.00 51.66 102 PRO A C 1
ATOM 781 O O . PRO A 1 102 ? 16.358 17.056 -4.659 1.00 51.66 102 PRO A O 1
ATOM 784 N N . ASN A 1 103 ? 18.228 15.916 -4.190 1.00 48.41 103 ASN A N 1
ATOM 785 C CA . ASN A 1 103 ? 19.169 16.966 -4.580 1.00 48.41 103 ASN A CA 1
ATOM 786 C C . ASN A 1 103 ? 19.632 16.923 -6.050 1.00 48.41 103 ASN A C 1
ATOM 788 O O . ASN A 1 103 ? 20.418 17.785 -6.437 1.00 48.41 103 ASN A O 1
ATOM 792 N N . SER A 1 104 ? 19.207 15.965 -6.886 1.00 46.22 104 SER A N 1
ATOM 793 C CA . SER A 1 104 ? 19.698 15.897 -8.278 1.00 46.22 104 SER A CA 1
ATOM 794 C C . SER A 1 104 ? 18.995 16.845 -9.261 1.00 46.22 104 SER A C 1
ATOM 796 O O . SER A 1 104 ? 19.567 17.142 -10.308 1.00 46.22 104 SER A O 1
ATOM 798 N N . ASP A 1 105 ? 17.803 17.358 -8.934 1.00 46.69 105 ASP A N 1
ATOM 799 C CA . ASP A 1 105 ? 17.004 18.183 -9.862 1.00 46.69 105 ASP A CA 1
ATOM 800 C C . ASP A 1 105 ? 17.089 19.698 -9.607 1.00 46.69 105 ASP A C 1
ATOM 802 O O . ASP A 1 105 ? 16.814 20.497 -10.506 1.00 46.69 105 ASP A O 1
ATOM 806 N N . SER A 1 106 ? 17.547 20.136 -8.431 1.00 45.09 106 SER A N 1
ATOM 807 C CA . SER A 1 106 ? 17.719 21.566 -8.122 1.00 45.09 106 SER A CA 1
ATOM 808 C C . SER A 1 106 ? 18.893 22.215 -8.868 1.00 45.09 106 SER A C 1
ATOM 810 O O . SER A 1 106 ? 18.898 23.429 -9.068 1.00 45.09 106 SER A O 1
ATOM 812 N N . SER A 1 107 ? 19.854 21.423 -9.356 1.00 44.12 107 SER A N 1
ATOM 813 C CA . SER A 1 107 ? 20.979 21.915 -10.165 1.00 44.12 107 SER A CA 1
ATOM 814 C C . SER A 1 107 ? 20.555 22.385 -11.564 1.00 44.12 107 SER A C 1
ATOM 816 O O . SER A 1 107 ? 21.157 23.317 -12.090 1.00 44.12 107 SER A O 1
ATOM 818 N N . LYS A 1 108 ? 19.502 21.807 -12.160 1.00 47.16 108 LYS A N 1
ATOM 819 C CA . LYS A 1 108 ? 19.120 22.097 -13.557 1.00 47.16 108 LYS A CA 1
ATOM 820 C C . LYS A 1 108 ? 18.192 23.303 -13.724 1.00 47.16 108 LYS A C 1
ATOM 822 O O . LYS A 1 108 ? 18.086 23.844 -14.822 1.00 47.16 108 LYS A O 1
ATOM 827 N N . LEU A 1 109 ? 17.548 23.753 -12.647 1.00 49.94 109 LEU A N 1
ATOM 828 C CA . LEU A 1 109 ? 16.713 24.962 -12.647 1.00 49.94 109 LEU A CA 1
ATOM 829 C C . LEU A 1 109 ? 17.515 26.245 -12.366 1.00 49.94 109 LEU A C 1
ATOM 831 O O . LEU A 1 109 ? 17.065 27.327 -12.733 1.00 49.94 109 LEU A O 1
ATOM 835 N N . GLY A 1 110 ? 18.707 26.140 -11.766 1.00 48.59 110 GLY A N 1
ATOM 836 C CA . GLY A 1 110 ? 19.580 27.289 -11.487 1.00 48.59 110 GLY A CA 1
ATOM 837 C C . GLY A 1 110 ? 20.451 27.736 -12.666 1.00 48.59 110 GLY A C 1
ATOM 838 O O . GLY A 1 110 ? 20.821 28.904 -12.739 1.00 48.59 110 GLY A O 1
ATOM 839 N N . GLU A 1 111 ? 20.756 26.840 -13.609 1.00 47.81 111 GLU A N 1
ATOM 840 C CA . GLU A 1 111 ? 21.708 27.126 -14.696 1.00 47.81 111 GLU A CA 1
ATOM 841 C C . GLU A 1 111 ? 21.053 27.809 -15.912 1.00 47.81 111 GLU A C 1
ATOM 843 O O . GLU A 1 111 ? 21.669 28.654 -16.556 1.00 47.81 111 GLU A O 1
ATOM 848 N N . ASN A 1 112 ? 19.765 27.547 -16.172 1.00 48.44 112 ASN A N 1
ATOM 849 C CA . ASN A 1 112 ? 19.025 28.163 -17.286 1.00 48.44 112 ASN A CA 1
ATOM 850 C C . ASN A 1 112 ? 18.369 29.516 -16.939 1.00 48.44 112 ASN A C 1
ATOM 852 O O . ASN A 1 112 ? 17.853 30.193 -17.826 1.00 48.44 112 ASN A O 1
ATOM 856 N N . GLY A 1 113 ? 18.364 29.921 -15.663 1.00 46.38 113 GLY A N 1
ATOM 857 C CA . GLY A 1 113 ? 17.784 31.195 -15.216 1.00 46.38 113 GLY A CA 1
ATOM 858 C C . GLY A 1 113 ? 18.771 32.368 -15.183 1.00 46.38 113 GLY A C 1
ATOM 859 O O . GLY A 1 113 ? 18.350 33.522 -15.210 1.00 46.38 113 GLY A O 1
ATOM 860 N N . ALA A 1 114 ? 20.080 32.096 -15.141 1.00 49.66 114 ALA A N 1
ATOM 861 C CA . ALA A 1 114 ? 21.105 33.121 -14.922 1.00 49.66 114 ALA A CA 1
ATOM 862 C C . ALA A 1 114 ? 21.660 33.756 -16.214 1.00 49.66 114 ALA A C 1
ATOM 864 O O . ALA A 1 114 ? 22.277 34.817 -16.155 1.00 49.66 114 ALA A O 1
ATOM 865 N N . THR A 1 115 ? 21.429 33.160 -17.385 1.00 49.31 115 THR A N 1
ATOM 866 C CA . THR A 1 115 ? 22.014 33.608 -18.668 1.00 49.31 115 THR A CA 1
ATOM 867 C C . THR A 1 115 ? 21.074 34.433 -19.553 1.00 49.31 115 THR A C 1
ATOM 869 O O . THR A 1 115 ? 21.496 34.905 -20.605 1.00 49.31 115 THR A O 1
ATOM 872 N N . SER A 1 116 ? 19.824 34.679 -19.140 1.00 46.69 116 SER A N 1
ATOM 873 C CA . SER A 1 116 ? 18.825 35.375 -19.976 1.00 46.69 116 SER A CA 1
ATOM 874 C C . SER A 1 116 ? 18.656 36.880 -19.693 1.00 46.69 116 SER A C 1
ATOM 876 O O . SER A 1 116 ? 17.861 37.524 -20.377 1.00 46.69 116 SER A O 1
ATOM 878 N N . ILE A 1 117 ? 19.355 37.473 -18.717 1.00 53.94 117 ILE A N 1
ATOM 879 C CA . ILE A 1 117 ? 19.096 38.866 -18.285 1.00 53.94 117 ILE A CA 1
ATOM 880 C C . ILE A 1 117 ? 20.331 39.768 -18.430 1.00 53.94 117 ILE A C 1
ATOM 882 O O . ILE A 1 117 ? 20.636 40.539 -17.533 1.00 53.94 117 ILE A O 1
ATOM 886 N N . ILE A 1 118 ? 21.077 39.702 -19.538 1.00 54.16 118 ILE A N 1
ATOM 887 C CA . ILE A 1 118 ? 22.050 40.762 -19.877 1.00 54.16 118 ILE A CA 1
ATOM 888 C C . ILE A 1 118 ? 22.124 40.952 -21.400 1.00 54.16 118 ILE A C 1
ATOM 890 O O . ILE A 1 118 ? 23.151 40.679 -22.008 1.00 54.16 118 ILE A O 1
ATOM 894 N N . ASN A 1 119 ? 21.041 41.400 -22.049 1.00 51.28 119 ASN A N 1
ATOM 895 C CA . ASN A 1 119 ? 21.190 42.197 -23.276 1.00 51.28 119 ASN A CA 1
ATOM 896 C C . ASN A 1 119 ? 19.913 42.963 -23.664 1.00 51.28 119 AS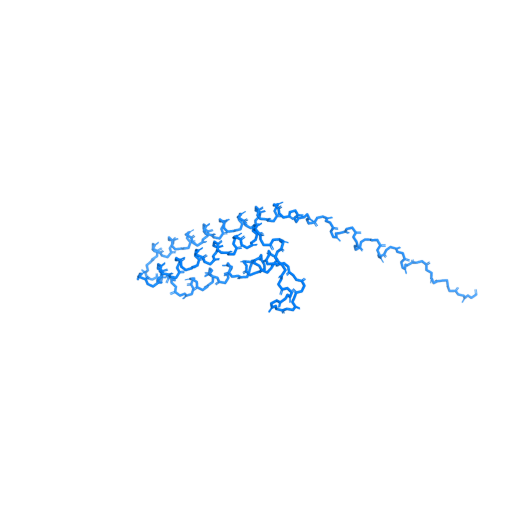N A C 1
ATOM 898 O O . ASN A 1 119 ? 19.170 42.561 -24.553 1.00 51.28 119 ASN A O 1
ATOM 902 N N . THR A 1 120 ? 19.677 44.112 -23.033 1.00 53.47 120 THR A N 1
ATOM 903 C CA . THR A 1 120 ? 18.871 45.182 -23.645 1.00 53.47 120 THR A CA 1
ATOM 904 C C . THR A 1 120 ? 19.546 46.519 -23.369 1.00 53.47 120 THR A C 1
ATOM 906 O O . THR A 1 120 ? 19.262 47.185 -22.375 1.00 53.47 120 THR A O 1
ATOM 909 N N . SER A 1 121 ? 20.482 46.884 -24.245 1.00 49.12 121 SER A N 1
ATOM 910 C CA . SER A 1 121 ? 20.984 48.253 -24.376 1.00 49.12 121 SER A CA 1
ATOM 911 C C . SER A 1 121 ? 19.874 49.138 -24.962 1.00 49.12 121 SER A C 1
ATOM 913 O O . SER A 1 121 ? 19.355 48.796 -26.030 1.00 49.12 121 SER A O 1
ATOM 915 N N . PRO A 1 122 ? 19.469 50.250 -24.323 1.00 48.47 122 PRO A N 1
ATOM 916 C CA . PRO A 1 122 ? 18.633 51.234 -24.984 1.00 48.47 122 PRO A CA 1
ATOM 917 C C . PRO A 1 122 ? 19.517 52.125 -25.861 1.00 48.47 122 PRO A C 1
ATOM 919 O O . PRO A 1 122 ? 20.324 52.912 -25.371 1.00 48.47 122 PRO A O 1
ATOM 922 N N . ALA A 1 123 ? 19.342 52.000 -27.174 1.00 50.50 123 ALA A N 1
ATOM 923 C CA . ALA A 1 123 ? 19.855 52.959 -28.138 1.00 50.50 123 ALA A CA 1
ATOM 924 C C . ALA A 1 123 ? 19.208 54.335 -27.906 1.00 50.50 123 ALA A C 1
ATOM 926 O O . ALA A 1 123 ? 17.987 54.461 -28.031 1.00 50.50 123 ALA A O 1
ATOM 927 N N . ARG A 1 124 ? 20.024 55.350 -27.610 1.00 45.94 124 ARG A N 1
ATOM 928 C CA . ARG A 1 124 ? 19.821 56.753 -27.998 1.00 45.94 124 ARG A CA 1
ATOM 929 C C . ARG A 1 124 ? 21.165 57.440 -28.167 1.00 45.94 124 ARG A C 1
ATOM 931 O O . ARG A 1 124 ? 22.023 57.248 -27.279 1.00 45.94 124 ARG A O 1
#

Secondary structure (DSSP, 8-state):
-HHHHHHHHHHHHHHHHHHHHHHHTTS-BSHHHHS---BHHHHHHHHHHHHHHHHHHHHHHHHPPPTT-HHHHHHHHHHHHHHHHHHHHHHHHHHHHTT--TTSSHHHHHHTTSSSSS------

pLDDT: mean 76.86, std 15.04, range [44.12, 90.44]